Protein AF-M5G9S4-F1 (afdb_monomer_lite)

Radius of gyration: 22.57 Å; chains: 1; bounding box: 58×64×55 Å

Structure (mmCIF, N/CA/C/O backbone):
data_AF-M5G9S4-F1
#
_entry.id   AF-M5G9S4-F1
#
loop_
_atom_site.group_PDB
_atom_site.id
_atom_site.type_symbol
_atom_site.label_atom_id
_atom_site.label_alt_id
_atom_site.label_comp_id
_atom_site.label_asym_id
_atom_site.label_entity_id
_atom_site.label_seq_id
_atom_site.pdbx_PDB_ins_code
_atom_site.Cartn_x
_atom_site.Cartn_y
_atom_site.Cartn_z
_atom_site.occupancy
_a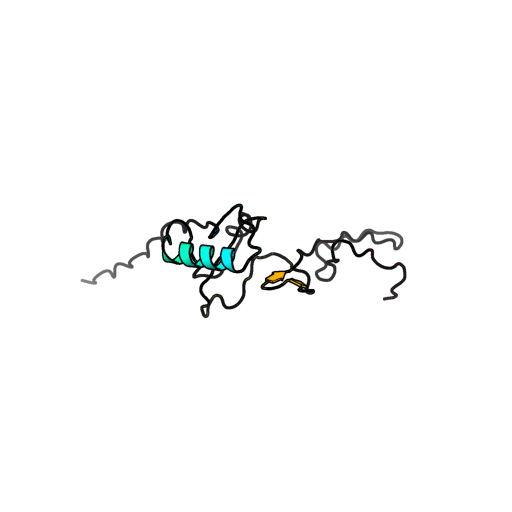tom_site.B_iso_or_equiv
_atom_site.auth_seq_id
_atom_site.auth_comp_id
_atom_site.auth_asym_id
_atom_site.auth_atom_id
_atom_site.pdbx_PDB_model_num
ATOM 1 N N . MET A 1 1 ? -33.019 45.942 -3.985 1.00 37.47 1 MET A N 1
ATOM 2 C CA . MET A 1 1 ? -32.085 45.220 -3.094 1.00 37.47 1 MET A CA 1
ATOM 3 C C . MET A 1 1 ? -31.821 43.832 -3.674 1.00 37.47 1 MET A C 1
ATOM 5 O O . MET A 1 1 ? -32.721 43.009 -3.581 1.00 37.47 1 MET A O 1
ATOM 9 N N . PRO A 1 2 ? -30.675 43.543 -4.316 1.00 45.03 2 PRO A N 1
ATOM 10 C CA . PRO A 1 2 ? -30.322 42.169 -4.659 1.00 45.03 2 PRO A CA 1
ATOM 11 C C . PRO A 1 2 ? -29.402 41.576 -3.582 1.00 45.03 2 PRO A C 1
ATOM 13 O O . PRO A 1 2 ? -28.363 42.144 -3.243 1.00 45.03 2 PRO A O 1
ATOM 16 N N . VAL A 1 3 ? -29.802 40.433 -3.028 1.00 50.88 3 VAL A N 1
ATOM 17 C CA . VAL A 1 3 ? -29.024 39.676 -2.042 1.00 50.88 3 VAL A CA 1
ATOM 18 C C . VAL A 1 3 ? -27.856 39.009 -2.772 1.00 50.88 3 VAL A C 1
ATOM 20 O O . VAL A 1 3 ? -28.061 38.141 -3.620 1.00 50.88 3 VAL A O 1
ATOM 23 N N . LYS A 1 4 ? -26.622 39.436 -2.476 1.00 43.22 4 LYS A N 1
ATOM 24 C CA . LYS A 1 4 ? -25.407 38.808 -3.010 1.00 43.22 4 LYS A CA 1
ATOM 25 C C . LYS A 1 4 ? -25.313 37.382 -2.466 1.00 43.22 4 LYS A C 1
ATOM 27 O O . LYS A 1 4 ? -25.136 37.177 -1.268 1.00 43.22 4 LYS A O 1
ATOM 32 N N . ARG A 1 5 ? -25.436 36.400 -3.361 1.00 47.75 5 ARG A N 1
ATOM 33 C CA . ARG A 1 5 ? -25.159 34.988 -3.091 1.00 47.75 5 ARG A CA 1
ATOM 34 C C . ARG A 1 5 ? -23.682 34.876 -2.722 1.00 47.75 5 ARG A C 1
ATOM 36 O O . ARG A 1 5 ? -22.818 35.008 -3.580 1.00 47.75 5 ARG A O 1
ATOM 43 N N . VAL A 1 6 ? -23.400 34.701 -1.435 1.00 50.78 6 VAL A N 1
ATOM 44 C CA . VAL A 1 6 ? -22.054 34.389 -0.954 1.00 50.78 6 VAL A CA 1
ATOM 45 C C . VAL A 1 6 ? -21.722 32.994 -1.469 1.00 50.78 6 VAL A C 1
ATOM 47 O O . VAL A 1 6 ? -22.224 31.994 -0.955 1.00 50.78 6 VAL A O 1
ATOM 50 N N . GLU A 1 7 ? -20.922 32.929 -2.530 1.00 47.16 7 GLU A N 1
ATOM 51 C CA . GLU A 1 7 ? -20.240 31.705 -2.925 1.00 47.16 7 GLU A CA 1
ATOM 52 C C . GLU A 1 7 ? -19.359 31.287 -1.748 1.00 47.16 7 GLU A C 1
ATOM 54 O O . GLU A 1 7 ? -18.349 31.921 -1.435 1.00 47.16 7 GLU A O 1
ATOM 59 N N . ARG A 1 8 ? -19.785 30.239 -1.037 1.00 46.72 8 ARG A N 1
ATOM 60 C CA . ARG A 1 8 ? -18.936 29.570 -0.057 1.00 46.72 8 ARG A CA 1
ATOM 61 C C . ARG A 1 8 ? -17.799 28.939 -0.846 1.00 46.72 8 ARG A C 1
ATOM 63 O O . ARG A 1 8 ? -17.942 27.844 -1.382 1.00 46.72 8 ARG A O 1
ATOM 70 N N . ARG A 1 9 ? -16.694 29.671 -0.956 1.00 43.41 9 ARG A N 1
ATOM 71 C CA . ARG A 1 9 ? -15.408 29.157 -1.414 1.00 43.41 9 ARG A CA 1
ATOM 72 C C . ARG A 1 9 ? -15.112 27.937 -0.543 1.00 43.41 9 ARG A C 1
ATOM 74 O O . ARG A 1 9 ? -14.907 28.091 0.661 1.00 43.41 9 ARG A O 1
ATOM 81 N N . ALA A 1 10 ? -15.210 26.741 -1.122 1.00 49.12 10 ALA A N 1
ATOM 82 C CA . ALA A 1 10 ? -14.828 25.512 -0.446 1.00 49.12 10 ALA A CA 1
ATOM 83 C C . ALA A 1 10 ? -13.407 25.722 0.081 1.00 49.12 10 ALA A C 1
ATOM 85 O O . ALA A 1 10 ? -12.507 26.082 -0.683 1.00 49.12 10 ALA A O 1
ATOM 86 N N . GLN A 1 11 ? -13.235 25.618 1.398 1.00 44.56 11 GLN A N 1
ATOM 87 C CA . GLN A 1 11 ? -11.907 25.658 1.988 1.00 44.56 11 GLN A CA 1
ATOM 88 C C . GLN A 1 11 ? -11.082 24.534 1.349 1.00 44.56 11 GLN A C 1
ATOM 90 O O . GLN A 1 11 ? -11.628 23.444 1.153 1.00 44.56 11 GLN A O 1
ATOM 95 N N . PRO A 1 12 ? -9.802 24.759 1.005 1.00 42.28 12 PRO A N 1
ATOM 96 C CA . PRO A 1 12 ? -8.929 23.645 0.686 1.00 42.28 12 PRO A CA 1
ATOM 97 C C . PRO A 1 12 ? -8.901 22.755 1.930 1.00 42.28 12 PRO A C 1
ATOM 99 O O . PRO A 1 12 ? -8.482 23.196 3.001 1.00 42.28 12 PRO A O 1
ATOM 102 N N . SER A 1 13 ? -9.437 21.540 1.801 1.00 46.12 13 SER A N 1
ATOM 103 C CA . SER A 1 13 ? -9.292 20.489 2.801 1.00 46.12 13 SER A CA 1
ATOM 104 C C . SER A 1 13 ? -7.825 20.432 3.211 1.00 46.12 13 SER A C 1
ATOM 106 O O . SER A 1 13 ? -6.956 20.509 2.338 1.00 46.12 13 SER A O 1
ATOM 108 N N . SER A 1 14 ? -7.568 20.344 4.516 1.00 45.66 14 SER A N 1
ATOM 109 C CA . SER A 1 14 ? -6.243 20.178 5.117 1.00 45.66 14 SER A CA 1
ATOM 110 C C . SER A 1 14 ? -5.338 19.308 4.237 1.00 45.66 14 SER A C 1
ATOM 112 O O . SER A 1 14 ? -5.848 18.342 3.660 1.00 45.66 14 SER A O 1
ATOM 114 N N . PRO A 1 15 ? -4.029 19.610 4.113 1.00 50.16 15 PRO A N 1
ATOM 115 C CA . PRO A 1 15 ? -3.134 18.768 3.332 1.00 50.16 15 PRO A CA 1
ATOM 116 C C . PRO A 1 15 ? -3.293 17.334 3.828 1.00 50.16 15 PRO A C 1
ATOM 118 O O . PRO A 1 15 ? -3.079 17.054 5.008 1.00 50.16 15 PRO A O 1
ATOM 121 N N . VAL A 1 16 ? -3.765 16.456 2.944 1.00 58.97 16 VAL A N 1
ATOM 122 C CA . VAL A 1 16 ? -3.931 15.040 3.251 1.00 58.97 16 VAL A CA 1
ATOM 123 C C . VAL A 1 16 ? -2.520 14.544 3.529 1.00 58.97 16 VAL A C 1
ATOM 125 O O . VAL A 1 16 ? -1.709 14.461 2.610 1.00 58.97 16 VAL A O 1
ATOM 128 N N . PHE A 1 17 ? -2.176 14.330 4.799 1.00 59.84 17 PHE A N 1
ATOM 129 C CA . PHE A 1 17 ? -0.886 13.761 5.158 1.00 59.84 17 PHE A CA 1
ATOM 130 C C . PHE A 1 17 ? -0.862 12.341 4.619 1.00 59.84 17 PHE A C 1
ATOM 132 O O . PHE A 1 17 ? -1.470 11.425 5.170 1.00 59.84 17 PHE A O 1
ATOM 139 N N . VAL A 1 18 ? -0.196 12.185 3.485 1.00 79.56 18 VAL A N 1
ATOM 140 C CA . VAL A 1 18 ? -0.073 10.901 2.835 1.00 79.56 18 VAL A CA 1
ATOM 141 C C . VAL A 1 18 ? 1.082 10.153 3.486 1.00 79.56 18 VAL A C 1
ATOM 143 O O . VAL A 1 18 ? 2.245 10.500 3.289 1.00 79.56 18 VAL A O 1
ATOM 146 N N . LYS A 1 19 ? 0.762 9.117 4.258 1.00 89.81 19 LYS A N 1
ATOM 147 C CA . LYS A 1 19 ? 1.737 8.166 4.799 1.00 89.81 19 LYS A CA 1
ATOM 148 C C . LYS A 1 19 ? 1.326 6.737 4.437 1.00 89.81 19 LYS A C 1
ATOM 150 O O . LYS A 1 19 ? 0.138 6.498 4.200 1.00 89.81 19 LYS A O 1
ATOM 155 N N . PRO A 1 20 ? 2.276 5.792 4.358 1.00 93.50 20 PRO A N 1
ATOM 156 C CA . PRO A 1 20 ? 1.925 4.383 4.259 1.00 93.50 20 PRO A CA 1
ATOM 157 C C . PRO A 1 20 ? 1.131 3.939 5.492 1.00 93.50 20 PRO A C 1
ATOM 159 O O . PRO A 1 20 ? 1.242 4.543 6.561 1.00 93.50 20 PRO A O 1
ATOM 162 N N . THR A 1 21 ? 0.348 2.871 5.344 1.00 94.19 21 THR A N 1
ATOM 163 C CA . THR A 1 21 ? -0.356 2.240 6.468 1.00 94.19 21 THR A CA 1
ATOM 164 C C . THR A 1 21 ? 0.645 1.739 7.505 1.00 94.19 21 THR A C 1
ATOM 166 O O . THR A 1 21 ? 0.405 1.842 8.699 1.00 94.19 21 THR A O 1
ATOM 169 N N . SER A 1 22 ? 1.789 1.231 7.046 1.00 94.94 22 SER A N 1
ATOM 170 C CA . SER A 1 22 ? 2.919 0.862 7.895 1.00 94.94 22 SER A CA 1
ATOM 171 C C . SER A 1 22 ? 4.233 0.978 7.116 1.00 94.94 22 SER A C 1
ATOM 173 O O . SER A 1 22 ? 4.236 0.826 5.893 1.00 94.94 22 SER A O 1
ATOM 175 N N . SER A 1 23 ? 5.347 1.259 7.795 1.00 94.62 23 SER A N 1
ATOM 176 C CA . SER A 1 23 ? 6.680 1.392 7.193 1.00 94.62 23 SER A CA 1
ATOM 177 C C . SER A 1 23 ? 7.726 0.562 7.937 1.00 94.62 23 SER A C 1
ATOM 179 O O . SER A 1 23 ? 7.708 0.463 9.160 1.00 94.62 23 SER A O 1
ATOM 181 N N . GLY A 1 24 ? 8.655 -0.041 7.192 1.00 93.12 24 GLY A N 1
ATOM 182 C CA . GLY A 1 24 ? 9.696 -0.915 7.746 1.00 93.12 24 GLY A CA 1
ATOM 183 C C . GLY A 1 24 ? 9.230 -2.341 8.060 1.00 93.12 24 GLY A C 1
ATOM 184 O O . GLY A 1 24 ? 9.932 -3.060 8.765 1.00 93.12 24 GLY A O 1
ATOM 185 N N . PHE A 1 25 ? 8.078 -2.763 7.531 1.00 90.25 25 PHE A N 1
ATOM 186 C CA . PHE A 1 25 ? 7.513 -4.092 7.774 1.00 90.25 25 PHE A CA 1
ATOM 187 C C . PHE A 1 25 ? 7.617 -4.988 6.540 1.00 90.25 25 PHE A C 1
ATOM 189 O O . PHE A 1 25 ? 7.462 -4.544 5.402 1.00 90.25 25 PHE A O 1
ATOM 196 N N . TYR A 1 26 ? 7.838 -6.278 6.783 1.00 91.44 26 TYR A N 1
ATOM 197 C CA . TYR A 1 26 ? 7.757 -7.333 5.782 1.00 91.44 26 TYR A CA 1
ATOM 198 C C . TYR A 1 26 ? 6.675 -8.320 6.213 1.00 91.44 26 TYR A C 1
ATOM 200 O O . TYR A 1 26 ? 6.775 -8.914 7.283 1.00 91.44 26 TYR A O 1
ATOM 208 N N . LEU A 1 27 ? 5.628 -8.453 5.399 1.00 92.69 27 LEU A N 1
ATOM 209 C CA . LEU A 1 27 ? 4.520 -9.364 5.666 1.00 92.69 27 LEU A CA 1
ATOM 210 C C . LEU A 1 27 ? 4.815 -10.708 5.007 1.00 92.69 27 LEU A C 1
ATOM 212 O O . LEU A 1 27 ? 4.934 -10.786 3.783 1.00 92.69 27 LEU A O 1
ATOM 216 N N . GLU A 1 28 ? 4.916 -11.770 5.800 1.00 90.88 28 GLU A N 1
ATOM 217 C CA . GLU A 1 28 ? 5.193 -13.109 5.275 1.00 90.88 28 GLU A CA 1
ATOM 218 C C . GLU A 1 28 ? 4.071 -14.085 5.601 1.00 90.88 28 GLU A C 1
ATOM 220 O O . GLU A 1 28 ? 3.659 -14.876 4.744 1.00 90.88 28 GLU A O 1
ATOM 225 N N . THR A 1 29 ? 3.558 -14.010 6.823 1.00 93.62 29 THR A N 1
ATOM 226 C CA . THR A 1 29 ? 2.607 -14.971 7.365 1.00 93.62 29 THR A CA 1
ATOM 227 C C . THR A 1 29 ? 1.181 -14.416 7.363 1.00 93.62 29 THR A C 1
ATOM 229 O O . THR A 1 29 ? 0.980 -13.202 7.427 1.00 93.62 29 THR A O 1
ATOM 232 N N . PRO A 1 30 ? 0.152 -15.285 7.347 1.00 94.81 30 PRO A N 1
ATOM 233 C CA . PRO A 1 30 ? -1.222 -14.837 7.561 1.00 94.81 30 PRO A CA 1
ATOM 234 C C . PRO A 1 30 ? -1.418 -14.108 8.896 1.00 94.81 30 PRO A C 1
ATOM 236 O O . PRO A 1 30 ? -2.273 -13.235 8.985 1.00 94.81 30 PRO A O 1
ATOM 239 N N . HIS A 1 31 ? -0.629 -14.434 9.925 1.00 95.75 31 HIS A N 1
ATOM 240 C CA . HIS A 1 31 ? -0.712 -13.757 11.216 1.00 95.75 31 HIS A CA 1
ATOM 241 C C . HIS A 1 31 ? -0.306 -12.279 11.115 1.00 95.75 31 HIS A C 1
ATOM 243 O O . HIS A 1 31 ? -1.012 -11.430 11.650 1.00 95.75 31 HIS A O 1
ATOM 249 N N . ASP A 1 32 ? 0.746 -11.962 10.349 1.00 94.94 32 ASP A N 1
ATOM 250 C CA . ASP A 1 32 ? 1.179 -10.576 10.109 1.00 94.94 32 ASP A CA 1
ATOM 251 C C . ASP A 1 32 ? 0.072 -9.755 9.436 1.00 94.94 32 ASP A C 1
ATOM 253 O O . ASP A 1 32 ? -0.157 -8.595 9.776 1.00 94.94 32 ASP A O 1
ATOM 257 N N . ILE A 1 33 ? -0.649 -10.380 8.497 1.00 94.75 33 ILE A N 1
ATOM 258 C CA . ILE A 1 33 ? -1.783 -9.759 7.805 1.00 94.75 33 ILE A CA 1
ATOM 259 C C . ILE A 1 33 ? -2.907 -9.468 8.803 1.00 94.75 33 ILE A C 1
ATOM 261 O O . ILE A 1 33 ? -3.427 -8.356 8.820 1.00 94.75 33 ILE A O 1
ATOM 265 N N . LEU A 1 34 ? -3.271 -10.441 9.643 1.00 96.19 34 LEU A N 1
ATOM 266 C CA . LEU A 1 34 ? -4.333 -10.267 10.638 1.00 96.19 34 LEU A CA 1
ATOM 267 C C . LEU A 1 34 ? -4.000 -9.154 11.636 1.00 96.19 34 LEU A C 1
ATOM 269 O O . LEU A 1 34 ? -4.854 -8.310 11.894 1.00 96.19 34 LEU A O 1
ATOM 273 N N . LEU A 1 35 ? -2.760 -9.104 12.131 1.00 96.56 35 LEU A N 1
ATOM 274 C CA . LEU A 1 35 ? -2.304 -8.041 13.028 1.00 96.56 35 LEU A CA 1
ATOM 275 C C . LEU A 1 35 ? -2.355 -6.667 12.358 1.00 96.56 35 LEU A C 1
ATOM 277 O O . LEU A 1 35 ? -2.801 -5.703 12.974 1.00 96.56 35 LEU A O 1
ATOM 281 N N . LEU A 1 36 ? -1.928 -6.570 11.096 1.00 96.50 36 LEU A N 1
ATOM 282 C CA . LEU A 1 36 ? -1.997 -5.315 10.353 1.00 96.50 36 LEU A CA 1
ATOM 283 C C . LEU A 1 36 ? -3.446 -4.848 10.172 1.00 96.50 36 LEU A C 1
ATOM 285 O O . LEU A 1 36 ? -3.729 -3.665 10.355 1.00 96.50 36 LEU A O 1
ATOM 289 N N . LEU A 1 37 ? -4.360 -5.757 9.825 1.00 96.00 37 LEU A N 1
ATOM 290 C CA . LEU A 1 37 ? -5.777 -5.430 9.651 1.00 96.00 37 LEU A CA 1
ATOM 291 C C . LEU A 1 37 ? -6.428 -5.011 10.977 1.00 96.00 37 LEU A C 1
ATOM 293 O O . LEU A 1 37 ? -7.135 -4.006 11.015 1.00 96.00 37 LEU A O 1
ATOM 297 N N . GLU A 1 38 ? -6.135 -5.713 12.072 1.00 97.56 38 GLU A N 1
ATOM 298 C CA . GLU A 1 38 ? -6.604 -5.345 13.413 1.00 97.56 38 GLU A CA 1
ATOM 299 C C . GLU A 1 38 ? -6.039 -3.987 13.860 1.00 97.56 38 GLU A C 1
ATOM 301 O O . GLU A 1 38 ? -6.756 -3.175 14.451 1.00 97.56 38 GLU A O 1
ATOM 306 N N . ALA A 1 39 ? -4.776 -3.694 13.536 1.00 97.00 39 ALA A N 1
ATOM 307 C CA . ALA A 1 39 ? -4.163 -2.399 13.813 1.00 97.00 39 ALA A CA 1
ATOM 308 C C . ALA A 1 39 ? -4.826 -1.261 13.020 1.00 97.00 39 ALA A C 1
ATOM 310 O O . ALA A 1 39 ? -5.062 -0.193 13.584 1.00 97.00 39 ALA A O 1
ATOM 311 N N . CYS A 1 40 ? -5.190 -1.498 11.755 1.00 96.25 40 CYS A N 1
ATOM 312 C CA . CYS A 1 40 ? -5.955 -0.542 10.946 1.00 96.25 40 CYS A CA 1
ATOM 313 C C . CYS A 1 40 ? -7.317 -0.210 11.572 1.00 96.25 40 CYS A C 1
ATOM 315 O O . CYS A 1 40 ? -7.761 0.934 11.510 1.00 96.25 40 CYS A O 1
ATOM 317 N N . GLU A 1 41 ? -7.981 -1.201 12.173 1.00 95.56 41 GLU A N 1
ATOM 318 C CA . GLU A 1 41 ? -9.289 -1.020 12.810 1.00 95.56 41 GLU A CA 1
ATOM 319 C C . GLU A 1 41 ? -9.183 -0.302 14.164 1.00 95.56 41 GLU A C 1
ATOM 321 O O . GLU A 1 41 ? -9.958 0.612 14.448 1.00 95.56 41 GLU A O 1
ATOM 326 N N . ARG A 1 42 ? -8.211 -0.687 15.001 1.00 97.38 42 ARG A N 1
ATOM 327 C CA . ARG A 1 42 ? -8.052 -0.137 16.359 1.00 97.38 42 ARG A CA 1
ATOM 328 C C . ARG A 1 42 ? -7.358 1.217 16.402 1.00 97.38 42 ARG A C 1
ATOM 330 O O . ARG A 1 42 ? -7.657 2.020 17.285 1.00 97.38 42 ARG A O 1
ATOM 337 N N . TYR A 1 43 ? -6.430 1.460 15.481 1.00 96.00 43 TYR A N 1
ATOM 338 C CA . TYR A 1 43 ? -5.547 2.625 15.493 1.00 96.00 43 TYR A CA 1
ATOM 339 C C . TYR A 1 43 ? -5.531 3.329 14.123 1.00 96.00 43 TYR A C 1
ATOM 341 O O . TYR A 1 43 ? -4.470 3.453 13.508 1.00 96.00 43 TYR A O 1
ATOM 349 N N . PRO A 1 44 ? -6.679 3.833 13.629 1.00 91.75 44 PRO A N 1
ATOM 350 C CA . PRO A 1 44 ? -6.794 4.398 12.279 1.00 91.75 44 PRO A CA 1
ATOM 351 C C . PRO A 1 44 ? -5.903 5.629 12.039 1.00 91.75 44 PRO A C 1
ATOM 353 O O . PRO A 1 44 ? -5.484 5.883 10.911 1.00 91.75 44 PRO A O 1
ATOM 356 N N . GLU A 1 45 ? -5.571 6.379 13.095 1.00 90.88 45 GLU A N 1
ATOM 357 C CA . GLU A 1 45 ? -4.654 7.525 13.021 1.00 90.88 45 GLU A CA 1
ATOM 358 C C . GLU A 1 45 ? -3.195 7.092 12.815 1.00 90.88 45 GLU A C 1
ATOM 360 O O . GLU A 1 45 ? -2.404 7.790 12.174 1.00 90.88 45 GLU A O 1
ATOM 365 N N . GLU A 1 46 ? -2.815 5.924 13.335 1.00 92.88 46 GLU A N 1
ATOM 366 C CA . GLU A 1 46 ? -1.466 5.368 13.210 1.00 92.88 46 GLU A CA 1
ATOM 367 C C . GLU A 1 46 ? -1.332 4.537 11.931 1.00 92.88 46 GLU A C 1
ATOM 369 O O . GLU A 1 46 ? -0.365 4.742 11.190 1.00 92.88 46 GLU A O 1
ATOM 374 N N . PHE A 1 47 ? -2.351 3.728 11.626 1.00 94.56 47 PHE A N 1
ATOM 375 C CA . PHE A 1 47 ? -2.440 2.804 10.495 1.00 94.56 47 PHE A CA 1
ATOM 376 C C . PHE A 1 47 ? -3.565 3.222 9.534 1.00 94.56 47 PHE A C 1
ATOM 378 O O . PHE A 1 47 ? -4.641 2.619 9.521 1.00 94.56 47 PHE A O 1
ATOM 385 N N . PRO A 1 48 ? -3.353 4.263 8.710 1.00 92.88 48 PRO A N 1
ATOM 386 C CA . PRO A 1 48 ? -4.399 4.769 7.834 1.00 92.88 48 PRO A CA 1
ATOM 387 C C . PRO A 1 48 ? -4.738 3.771 6.725 1.00 92.88 48 PRO A C 1
ATOM 389 O O . PRO A 1 48 ? -3.857 3.266 6.021 1.00 92.88 48 PRO A O 1
ATOM 392 N N . VAL A 1 49 ? -6.039 3.559 6.518 1.00 92.00 49 VAL A N 1
ATOM 393 C CA . VAL A 1 49 ? -6.580 2.820 5.371 1.00 92.00 49 VAL A CA 1
ATOM 394 C C . VAL A 1 49 ? -6.880 3.798 4.240 1.00 92.00 49 VAL A C 1
ATOM 396 O O . VAL A 1 49 ? -7.616 4.773 4.405 1.00 92.00 49 VAL A O 1
ATOM 399 N N . LEU A 1 50 ? -6.323 3.534 3.063 1.00 88.44 50 LEU A N 1
ATOM 400 C CA . LEU A 1 50 ? -6.551 4.344 1.875 1.00 88.44 50 LEU A CA 1
ATOM 401 C C . LEU A 1 50 ? -7.992 4.181 1.375 1.00 88.44 50 LEU A C 1
ATOM 403 O O . LEU A 1 50 ? -8.457 3.076 1.099 1.00 88.44 50 LEU A O 1
ATOM 407 N N . GLN A 1 51 ? -8.681 5.308 1.203 1.00 84.44 51 GLN A N 1
ATOM 408 C CA . GLN A 1 51 ? -10.053 5.357 0.676 1.00 84.44 51 GLN A CA 1
ATOM 409 C C . GLN A 1 51 ? -10.137 5.885 -0.760 1.00 84.44 51 GLN A C 1
ATOM 411 O O . GLN A 1 51 ? -11.197 5.840 -1.389 1.00 84.44 51 GLN A O 1
ATOM 416 N N . HIS A 1 52 ? -9.031 6.421 -1.272 1.00 79.00 52 HIS A N 1
ATOM 417 C CA . HIS A 1 52 ? -8.955 7.067 -2.573 1.00 79.00 52 HIS A CA 1
ATOM 418 C C . HIS A 1 52 ? -7.780 6.517 -3.362 1.00 79.00 52 HIS A C 1
ATOM 420 O O . HIS A 1 52 ? -6.789 6.050 -2.799 1.00 79.00 52 HIS A O 1
ATOM 426 N N . ARG A 1 53 ? -7.904 6.584 -4.686 1.00 77.44 53 ARG A N 1
ATOM 427 C CA . ARG A 1 53 ? -6.837 6.180 -5.587 1.00 77.44 53 ARG A CA 1
ATOM 428 C C . ARG A 1 53 ? -5.607 7.034 -5.333 1.00 77.44 53 ARG A C 1
ATOM 430 O O . ARG A 1 53 ? -5.691 8.256 -5.331 1.00 77.44 53 ARG A O 1
ATOM 437 N N . ILE A 1 54 ? -4.478 6.362 -5.172 1.00 76.00 54 ILE A N 1
ATOM 438 C CA . ILE A 1 54 ? -3.174 7.000 -5.141 1.00 76.00 54 ILE A CA 1
ATOM 439 C C . ILE A 1 54 ? -2.883 7.572 -6.535 1.00 76.00 54 ILE A C 1
ATOM 441 O O . ILE A 1 54 ? -2.626 6.842 -7.493 1.00 76.00 54 ILE A O 1
ATOM 445 N N . ASN A 1 55 ? -3.057 8.882 -6.684 1.00 67.00 55 ASN A N 1
ATOM 446 C CA . ASN A 1 55 ? -2.719 9.620 -7.891 1.00 67.00 55 ASN A CA 1
ATOM 447 C C . ASN A 1 55 ? -1.464 10.461 -7.639 1.00 67.00 55 ASN A C 1
ATOM 449 O O . ASN A 1 55 ? -1.292 11.058 -6.582 1.00 67.00 55 ASN A O 1
ATOM 453 N N . ASP A 1 56 ? -0.607 10.521 -8.651 1.00 66.50 56 ASP A N 1
ATOM 454 C CA . ASP A 1 56 ? 0.460 11.510 -8.784 1.00 66.50 56 ASP A CA 1
ATOM 455 C C . ASP A 1 56 ? 1.665 11.439 -7.824 1.00 66.50 56 ASP A C 1
ATOM 457 O O . ASP A 1 56 ? 1.737 10.687 -6.847 1.00 66.50 56 ASP A O 1
ATOM 461 N N . GLU A 1 57 ? 2.658 12.253 -8.204 1.00 68.06 57 GLU A N 1
ATOM 462 C CA . GLU A 1 57 ? 4.012 12.462 -7.667 1.00 68.06 57 GLU A CA 1
ATOM 463 C C . GLU A 1 57 ? 4.136 12.444 -6.138 1.00 68.06 57 GLU A C 1
ATOM 465 O O . GLU A 1 57 ? 5.212 12.163 -5.629 1.00 68.06 57 GLU A O 1
ATOM 470 N N . VAL A 1 58 ? 3.065 12.711 -5.389 1.00 78.12 58 VAL A N 1
ATOM 471 C CA . VAL A 1 58 ? 3.084 12.724 -3.918 1.00 78.12 58 VAL A CA 1
ATOM 472 C C . VAL A 1 58 ? 3.213 11.314 -3.337 1.00 78.12 58 VAL A C 1
ATOM 474 O O . VAL A 1 58 ? 3.939 11.114 -2.364 1.00 78.12 58 VAL A O 1
ATOM 477 N N . TYR A 1 59 ? 2.549 10.322 -3.938 1.00 82.00 59 TYR A N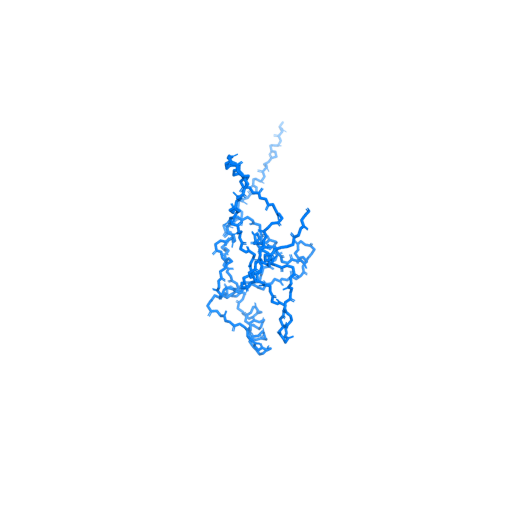 1
ATOM 478 C CA . TYR A 1 59 ? 2.604 8.933 -3.466 1.00 82.00 59 TYR A CA 1
ATOM 479 C C . TYR A 1 59 ? 3.836 8.197 -3.979 1.00 82.00 59 TYR A C 1
ATOM 481 O O . TYR A 1 59 ? 4.288 7.244 -3.350 1.00 82.00 59 TYR A O 1
ATOM 489 N N . ARG A 1 60 ? 4.407 8.639 -5.105 1.00 83.00 60 ARG A N 1
ATOM 490 C CA . ARG A 1 60 ? 5.548 7.983 -5.755 1.00 83.00 60 ARG A CA 1
ATOM 491 C C . ARG A 1 60 ? 6.764 7.823 -4.821 1.00 83.00 60 ARG A C 1
ATOM 493 O O . ARG A 1 60 ? 7.308 6.718 -4.785 1.00 83.00 60 ARG A O 1
ATOM 500 N N . PRO A 1 61 ? 7.159 8.831 -4.016 1.00 87.31 61 PRO A N 1
ATOM 501 C CA . PRO A 1 61 ? 8.175 8.681 -2.981 1.00 87.31 61 PRO A CA 1
ATOM 502 C C . PRO A 1 61 ? 7.815 7.677 -1.890 1.00 87.31 61 PRO A C 1
ATOM 504 O O . PRO A 1 61 ? 8.714 7.221 -1.204 1.00 87.31 61 PRO A O 1
ATOM 507 N N . LEU A 1 62 ? 6.546 7.321 -1.692 1.00 89.25 62 LEU A N 1
ATOM 508 C CA . LEU A 1 62 ? 6.130 6.366 -0.662 1.00 89.25 62 LEU A CA 1
ATOM 509 C C . LEU A 1 62 ? 6.133 4.919 -1.166 1.00 89.25 62 LEU A C 1
ATOM 511 O O . LEU A 1 62 ? 6.102 3.995 -0.357 1.00 89.25 62 LEU A O 1
ATOM 515 N N . ILE A 1 63 ? 6.206 4.694 -2.480 1.00 89.69 63 ILE A N 1
ATOM 516 C CA . ILE A 1 63 ? 6.327 3.356 -3.070 1.00 89.69 63 ILE A CA 1
ATOM 517 C C . ILE A 1 63 ? 7.785 2.905 -2.956 1.00 89.69 63 ILE A C 1
ATOM 519 O O . ILE A 1 63 ? 8.581 3.043 -3.893 1.00 89.69 63 ILE A O 1
ATOM 523 N N . GLN A 1 64 ? 8.135 2.433 -1.761 1.00 90.75 64 GLN A N 1
ATOM 524 C CA . GLN A 1 64 ? 9.468 1.982 -1.371 1.00 90.75 64 GLN A CA 1
ATOM 525 C C . GLN A 1 64 ? 9.400 0.651 -0.622 1.00 90.75 64 GLN A C 1
ATOM 527 O O . GLN A 1 64 ? 8.354 0.250 -0.111 1.00 90.75 64 GLN A O 1
ATOM 532 N N . HIS A 1 65 ? 10.545 -0.023 -0.542 1.00 91.81 65 HIS A N 1
ATOM 533 C CA . HIS A 1 65 ? 10.677 -1.270 0.198 1.00 91.81 65 HIS A CA 1
ATOM 534 C C . HIS A 1 65 ? 10.263 -1.098 1.667 1.00 91.81 65 HIS A C 1
ATOM 536 O O . HIS A 1 65 ? 10.689 -0.159 2.335 1.00 91.81 65 HIS A O 1
ATOM 542 N N . GLY A 1 66 ? 9.458 -2.034 2.172 1.00 93.25 66 GLY A N 1
ATOM 543 C CA . GLY A 1 66 ? 8.985 -2.045 3.557 1.00 93.25 66 GLY A CA 1
ATOM 544 C C . GLY A 1 66 ? 7.782 -1.142 3.837 1.00 93.25 66 GLY A C 1
ATOM 545 O O . GLY A 1 66 ? 7.273 -1.168 4.955 1.00 93.25 66 GLY A O 1
ATOM 546 N N . ASN A 1 67 ? 7.315 -0.361 2.858 1.00 95.00 67 ASN A N 1
ATOM 547 C CA . ASN A 1 67 ? 6.058 0.366 2.984 1.00 95.00 67 ASN A CA 1
ATOM 548 C C . ASN A 1 67 ? 4.890 -0.528 2.580 1.00 95.00 67 ASN A C 1
ATOM 550 O O . ASN A 1 67 ? 4.903 -1.163 1.524 1.00 95.00 67 ASN A O 1
ATOM 554 N N . VAL A 1 68 ? 3.867 -0.537 3.424 1.00 94.75 68 VAL A N 1
ATOM 555 C CA . VAL A 1 68 ? 2.648 -1.314 3.240 1.00 94.75 68 VAL A CA 1
ATOM 556 C C . VAL A 1 68 ? 1.466 -0.365 3.151 1.00 94.75 68 VAL A C 1
ATOM 558 O O . VAL A 1 68 ? 1.363 0.599 3.912 1.00 94.75 68 VAL A O 1
ATOM 561 N N . PHE A 1 69 ? 0.561 -0.660 2.224 1.00 93.56 69 PHE A N 1
ATOM 562 C CA . PHE A 1 69 ? -0.664 0.093 2.013 1.00 93.56 69 PHE A CA 1
ATOM 563 C C . PHE A 1 69 ? -1.858 -0.848 2.099 1.00 93.56 69 PHE A C 1
ATOM 565 O O . PHE A 1 69 ? -1.907 -1.863 1.404 1.00 93.56 69 PHE A O 1
ATOM 572 N N . VAL A 1 70 ? -2.826 -0.487 2.932 1.00 93.38 70 VAL A N 1
ATOM 573 C CA . VAL A 1 70 ? -4.132 -1.139 3.014 1.00 93.38 70 VAL A CA 1
ATOM 574 C C . VAL A 1 70 ? -5.152 -0.179 2.431 1.00 93.38 70 VAL A C 1
ATOM 576 O O . VAL A 1 70 ? -5.125 1.016 2.726 1.00 93.38 70 VAL A O 1
ATOM 579 N N . PHE A 1 71 ? -6.039 -0.684 1.582 1.00 90.44 71 PHE A N 1
ATOM 580 C CA . PHE A 1 71 ? -7.118 0.110 1.016 1.00 90.44 71 PHE A CA 1
ATOM 581 C C . PHE A 1 71 ? -8.443 -0.624 1.144 1.00 90.44 71 PHE A C 1
ATOM 583 O O . PHE A 1 71 ? -8.503 -1.852 1.068 1.00 90.44 71 PHE A O 1
ATOM 590 N N . GLU A 1 72 ? -9.510 0.146 1.311 1.00 88.31 72 GLU A N 1
ATOM 591 C CA . GLU A 1 72 ? -10.857 -0.393 1.226 1.00 88.31 72 GLU A CA 1
ATOM 592 C C . GLU A 1 72 ? -11.268 -0.473 -0.245 1.00 88.31 72 GLU A C 1
ATOM 594 O O . GLU A 1 72 ? -11.168 0.505 -0.994 1.00 88.31 72 GLU A O 1
ATOM 599 N N . GLN A 1 73 ? -11.741 -1.642 -0.673 1.00 89.12 73 GLN A N 1
ATOM 600 C CA . GLN A 1 73 ? -12.214 -1.822 -2.036 1.00 89.12 73 GLN A CA 1
ATOM 601 C C . GLN A 1 73 ? -13.482 -0.990 -2.265 1.00 89.12 73 GLN A C 1
ATOM 603 O O . GLN A 1 73 ? -14.566 -1.320 -1.790 1.00 89.12 73 GLN A O 1
ATOM 608 N N . ARG A 1 74 ? -13.344 0.081 -3.045 1.00 86.19 74 ARG A N 1
ATOM 609 C CA . ARG A 1 74 ? -14.433 0.982 -3.450 1.00 86.19 74 ARG A CA 1
ATOM 610 C C . ARG A 1 74 ? -14.458 1.129 -4.967 1.00 86.19 74 ARG A C 1
ATOM 612 O O . ARG A 1 74 ? -13.521 0.731 -5.659 1.00 86.19 74 ARG A O 1
ATOM 619 N N . ASP A 1 75 ? -15.503 1.750 -5.508 1.00 83.56 75 ASP A N 1
ATOM 620 C CA . ASP A 1 75 ? -15.628 1.957 -6.959 1.00 83.56 75 ASP A CA 1
ATOM 621 C C . ASP A 1 75 ? -14.457 2.742 -7.565 1.00 83.56 75 ASP A C 1
ATOM 623 O O . ASP A 1 75 ? -14.027 2.454 -8.681 1.00 83.56 75 ASP A O 1
ATOM 627 N N . CYS A 1 76 ? -13.886 3.679 -6.806 1.00 78.75 76 CYS A N 1
ATOM 628 C CA . CYS A 1 76 ? -12.740 4.484 -7.222 1.00 78.75 76 CYS A CA 1
ATOM 629 C C . CYS A 1 76 ? -11.386 3.752 -7.144 1.00 78.75 76 CYS A C 1
ATOM 631 O O . CYS A 1 76 ? -10.418 4.217 -7.751 1.00 78.75 76 CYS A O 1
ATOM 633 N N . LEU A 1 77 ? -11.299 2.627 -6.422 1.00 80.06 77 LEU A N 1
ATOM 634 C CA . LEU A 1 77 ? -10.054 1.896 -6.175 1.00 80.06 77 LEU A CA 1
ATOM 635 C C . LEU A 1 77 ? -10.313 0.383 -6.097 1.00 80.06 77 LEU A C 1
ATOM 637 O O . LEU A 1 77 ? -10.225 -0.243 -5.046 1.00 80.06 77 LEU A O 1
ATOM 641 N N . ARG A 1 78 ? -10.643 -0.215 -7.247 1.00 84.75 78 ARG A N 1
ATOM 642 C CA . ARG A 1 78 ? -10.793 -1.678 -7.389 1.00 84.75 78 ARG A CA 1
ATOM 643 C C . ARG A 1 78 ? -9.475 -2.401 -7.665 1.00 84.75 78 ARG A C 1
ATOM 645 O O . ARG A 1 78 ? -9.392 -3.613 -7.506 1.00 84.75 78 ARG A O 1
ATOM 652 N N . ARG A 1 79 ? -8.474 -1.671 -8.161 1.00 84.12 79 ARG A N 1
ATOM 653 C CA . ARG A 1 79 ? -7.145 -2.177 -8.515 1.00 84.12 79 ARG A CA 1
ATOM 654 C C . ARG A 1 79 ? -6.096 -1.180 -8.059 1.00 84.12 79 ARG A C 1
ATOM 656 O O . ARG A 1 79 ? -6.260 0.017 -8.285 1.00 84.12 79 ARG A O 1
ATOM 663 N N . TRP A 1 80 ? -5.023 -1.687 -7.470 1.00 87.31 80 TRP A N 1
ATOM 664 C CA . TRP A 1 80 ? -3.867 -0.886 -7.094 1.00 87.31 80 TRP A CA 1
ATOM 665 C C . TRP A 1 80 ? -3.162 -0.324 -8.336 1.00 87.31 80 TRP A C 1
ATOM 667 O O . TRP A 1 80 ? -2.956 -1.045 -9.312 1.00 87.31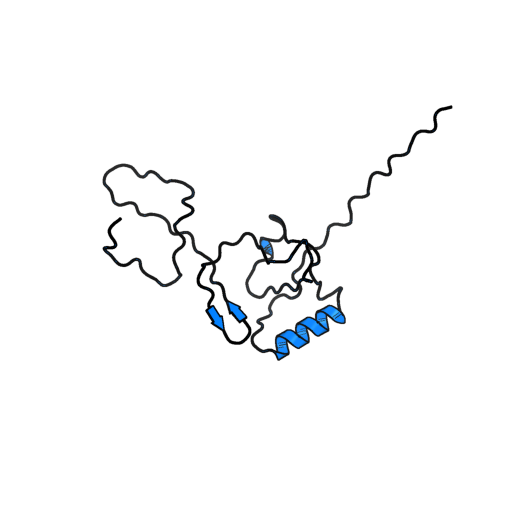 80 TRP A O 1
ATOM 677 N N . THR A 1 81 ? -2.802 0.962 -8.309 1.00 85.12 81 THR A N 1
ATOM 678 C CA . THR A 1 81 ? -2.011 1.607 -9.369 1.00 85.12 81 THR A CA 1
ATOM 679 C C . THR A 1 81 ? -1.022 2.581 -8.753 1.00 85.12 81 THR A C 1
ATOM 681 O O . THR A 1 81 ? -1.450 3.596 -8.227 1.00 85.12 81 THR A O 1
ATOM 684 N N . ASP A 1 82 ? 0.275 2.316 -8.858 1.00 85.56 82 ASP A N 1
ATOM 685 C CA . ASP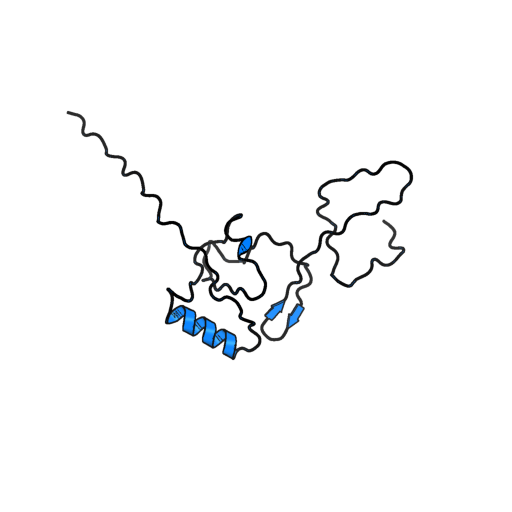 A 1 82 ? 1.337 3.027 -8.126 1.00 85.56 82 ASP A CA 1
ATOM 686 C C . ASP A 1 82 ? 2.364 3.727 -9.023 1.00 85.56 82 ASP A C 1
ATOM 688 O O . ASP A 1 82 ? 3.479 4.035 -8.600 1.00 85.56 82 ASP A O 1
ATOM 692 N N . CYS A 1 83 ? 1.993 3.979 -10.281 1.00 78.56 83 CYS A N 1
ATOM 693 C CA . CYS A 1 83 ? 2.845 4.608 -11.294 1.00 78.56 83 CYS A CA 1
ATOM 694 C C . CYS A 1 83 ? 4.173 3.864 -11.554 1.00 78.56 83 CYS A C 1
ATOM 696 O O . CYS A 1 83 ? 5.055 4.405 -12.231 1.00 78.56 83 CYS A O 1
ATOM 698 N N . ARG A 1 84 ? 4.322 2.631 -11.054 1.00 83.12 84 ARG A N 1
ATOM 699 C CA . ARG A 1 84 ? 5.435 1.733 -11.359 1.00 83.12 84 ARG A CA 1
ATOM 700 C C . ARG A 1 84 ? 5.066 0.840 -12.534 1.00 83.12 84 ARG A C 1
ATOM 702 O O . ARG A 1 84 ? 3.895 0.603 -12.829 1.00 83.12 84 ARG A O 1
ATOM 709 N N . LYS A 1 85 ? 6.093 0.354 -13.226 1.00 84.50 85 LYS A N 1
ATOM 710 C CA . LYS A 1 85 ? 5.926 -0.685 -14.237 1.00 84.50 85 LYS A CA 1
ATOM 711 C C . LYS A 1 85 ? 6.292 -2.013 -13.608 1.00 84.50 85 LYS A C 1
ATOM 713 O O . LYS A 1 85 ? 7.389 -2.171 -13.079 1.00 84.50 85 LYS A O 1
ATOM 718 N N . TRP A 1 86 ? 5.354 -2.940 -13.666 1.00 87.06 86 TRP A N 1
ATOM 719 C CA . TRP A 1 86 ? 5.478 -4.275 -13.110 1.00 87.06 86 TRP A CA 1
ATOM 720 C C . TRP A 1 86 ? 5.611 -5.272 -14.252 1.00 87.06 86 TRP A C 1
ATOM 722 O O . TRP A 1 86 ? 5.025 -5.083 -15.315 1.00 87.06 86 TRP A O 1
ATOM 732 N N . MET A 1 87 ? 6.413 -6.311 -14.051 1.00 82.62 87 MET A N 1
ATOM 733 C CA . MET A 1 87 ? 6.491 -7.410 -15.003 1.00 82.62 87 MET A CA 1
ATOM 734 C C . MET A 1 87 ? 5.176 -8.203 -14.985 1.00 82.62 87 MET A C 1
ATOM 736 O O . MET A 1 87 ? 4.666 -8.510 -13.909 1.00 82.62 87 MET A O 1
ATOM 740 N N . ASP A 1 88 ? 4.680 -8.610 -16.157 1.00 77.31 88 ASP A N 1
ATOM 741 C CA . ASP A 1 88 ? 3.412 -9.353 -16.292 1.00 77.31 88 ASP A CA 1
ATOM 742 C C . ASP A 1 88 ? 3.431 -10.727 -15.601 1.00 77.31 88 ASP A C 1
ATOM 744 O O . ASP A 1 88 ? 2.391 -11.325 -15.330 1.00 77.31 88 ASP A O 1
ATOM 748 N N . ASN A 1 89 ? 4.622 -11.258 -15.308 1.00 74.56 89 ASN A N 1
ATOM 749 C CA . ASN A 1 89 ? 4.766 -12.541 -14.639 1.00 74.56 89 ASN A CA 1
ATOM 750 C C . ASN A 1 89 ? 4.598 -12.417 -13.125 1.00 74.56 89 ASN A C 1
ATOM 752 O O . ASN A 1 89 ? 5.567 -12.340 -12.366 1.00 74.56 89 ASN A O 1
ATOM 756 N N . GLN A 1 90 ? 3.349 -12.471 -12.697 1.00 82.50 90 GLN A N 1
ATOM 757 C CA . GLN A 1 90 ? 2.999 -12.673 -11.304 1.00 82.50 90 GLN A CA 1
ATOM 758 C C . GLN A 1 90 ? 3.567 -14.008 -10.802 1.00 82.50 90 GLN A C 1
ATOM 760 O O . GLN A 1 90 ? 3.374 -15.057 -11.419 1.00 82.50 90 GLN A O 1
ATOM 765 N N . GLN A 1 91 ? 4.273 -13.968 -9.675 1.00 84.44 91 GLN A N 1
ATOM 766 C CA . GLN A 1 91 ? 4.660 -15.161 -8.936 1.00 84.44 91 GLN A CA 1
ATOM 767 C C . GLN A 1 91 ? 3.689 -15.351 -7.773 1.00 84.44 91 GLN A C 1
ATOM 769 O O . GLN A 1 91 ? 3.575 -14.488 -6.906 1.00 84.44 91 GLN A O 1
ATOM 774 N N . GLU A 1 92 ? 3.008 -16.491 -7.742 1.00 85.00 92 GLU A N 1
ATOM 775 C CA . GLU A 1 92 ? 2.219 -16.897 -6.582 1.00 85.00 92 GLU A CA 1
ATOM 776 C C . GLU A 1 92 ? 3.168 -17.419 -5.496 1.00 85.00 92 GLU A C 1
ATOM 778 O O . GLU A 1 92 ? 3.966 -18.332 -5.730 1.00 85.00 92 GLU A O 1
ATOM 783 N N . ARG A 1 93 ? 3.130 -16.801 -4.311 1.00 84.38 93 ARG A N 1
ATOM 784 C CA . ARG A 1 93 ? 3.909 -17.218 -3.136 1.00 84.38 93 ARG A CA 1
ATOM 785 C C . ARG A 1 93 ? 2.981 -17.295 -1.931 1.00 84.38 93 ARG A C 1
ATOM 787 O O . ARG A 1 93 ? 2.767 -16.299 -1.244 1.00 84.38 93 ARG A O 1
ATOM 794 N N . ASN A 1 94 ? 2.461 -18.488 -1.656 1.00 86.56 94 ASN A N 1
ATOM 795 C CA . ASN A 1 94 ? 1.483 -18.748 -0.595 1.00 86.56 94 ASN A CA 1
ATOM 796 C C . ASN A 1 94 ? 0.243 -17.845 -0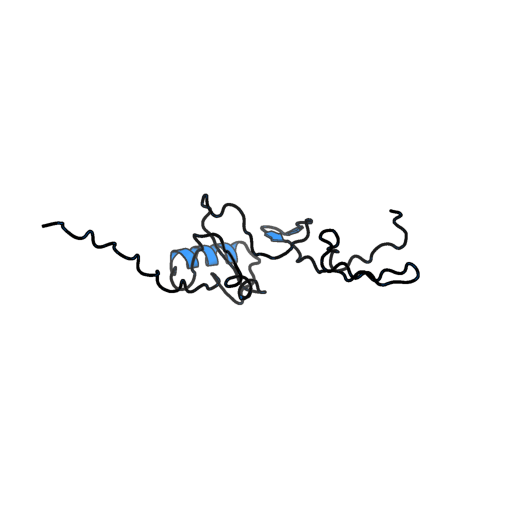.726 1.00 86.56 94 ASN A C 1
ATOM 798 O O . ASN A 1 94 ? -0.594 -18.079 -1.588 1.00 86.56 94 ASN A O 1
ATOM 802 N N . LEU A 1 95 ? 0.138 -16.816 0.119 1.00 88.19 95 LEU A N 1
ATOM 803 C CA . LEU A 1 95 ? -0.977 -15.864 0.156 1.00 88.19 95 LEU A CA 1
ATOM 804 C C . LEU A 1 95 ? -0.758 -14.643 -0.749 1.00 88.19 95 LEU A C 1
ATOM 806 O O . LEU A 1 95 ? -1.626 -13.778 -0.833 1.00 88.19 95 LEU A O 1
ATOM 810 N N . TRP A 1 96 ? 0.404 -14.546 -1.397 1.00 90.31 96 TRP A N 1
ATOM 811 C CA . TRP A 1 96 ? 0.851 -13.337 -2.075 1.00 90.31 96 TRP A CA 1
ATOM 812 C C . TRP A 1 96 ? 0.885 -13.489 -3.586 1.00 90.31 96 TRP A C 1
ATOM 814 O O . TRP A 1 96 ? 1.369 -14.487 -4.126 1.00 90.31 96 TRP A O 1
ATOM 824 N N . LEU A 1 97 ? 0.467 -12.417 -4.256 1.00 91.50 97 LEU A N 1
ATOM 825 C CA . LEU A 1 97 ? 0.764 -12.172 -5.658 1.00 91.50 97 LEU A CA 1
ATOM 826 C C . LEU A 1 97 ? 1.962 -11.232 -5.723 1.00 91.50 97 LEU A C 1
ATOM 828 O O . LEU A 1 97 ? 1.861 -10.055 -5.377 1.00 91.50 97 LEU A O 1
ATOM 832 N N . VAL A 1 98 ? 3.112 -11.769 -6.121 1.00 91.06 98 VAL A N 1
ATOM 833 C CA . VAL A 1 98 ? 4.374 -11.030 -6.137 1.00 91.06 98 VAL A CA 1
ATOM 834 C C . VAL A 1 98 ? 4.686 -10.593 -7.558 1.00 91.06 98 VAL A C 1
ATOM 836 O O . VAL A 1 98 ? 4.821 -11.416 -8.465 1.00 91.06 98 VAL A O 1
ATOM 839 N N . TYR A 1 99 ? 4.854 -9.287 -7.733 1.00 90.88 99 TYR A N 1
ATOM 840 C CA . TYR A 1 99 ? 5.253 -8.673 -8.992 1.00 90.88 99 TYR A CA 1
ATOM 841 C C . TYR A 1 99 ? 6.676 -8.137 -8.860 1.00 90.88 99 TYR A C 1
ATOM 843 O O . TYR A 1 99 ? 7.036 -7.534 -7.850 1.00 90.88 99 TYR A O 1
ATOM 851 N N . ARG A 1 100 ? 7.507 -8.358 -9.882 1.00 88.56 100 ARG A N 1
ATOM 852 C CA . ARG A 1 100 ? 8.847 -7.755 -9.947 1.00 88.56 100 ARG A CA 1
ATOM 853 C C . ARG A 1 100 ? 8.770 -6.431 -10.690 1.00 88.56 100 ARG A C 1
ATOM 855 O O . ARG A 1 100 ? 8.099 -6.356 -11.719 1.00 88.56 100 ARG A O 1
ATOM 862 N N . GLU A 1 101 ? 9.463 -5.411 -10.190 1.00 88.12 101 GLU A N 1
ATOM 863 C CA . GLU A 1 101 ? 9.558 -4.132 -10.894 1.00 88.12 101 GLU A CA 1
ATOM 864 C C . GLU A 1 101 ? 10.306 -4.321 -12.219 1.00 88.12 101 GLU A C 1
ATOM 866 O O . GLU A 1 101 ? 11.300 -5.049 -12.322 1.00 88.12 101 GLU A O 1
ATOM 871 N N . ALA A 1 102 ? 9.776 -3.681 -13.250 1.00 84.19 102 ALA A N 1
ATOM 872 C CA . ALA A 1 102 ? 10.249 -3.755 -14.611 1.00 84.19 102 ALA A CA 1
ATOM 873 C C . ALA A 1 102 ? 11.384 -2.732 -14.800 1.00 84.19 102 ALA A C 1
ATOM 875 O O . ALA A 1 102 ? 11.158 -1.522 -14.736 1.00 84.19 102 ALA A O 1
ATOM 876 N N . VAL A 1 103 ? 12.614 -3.197 -15.037 1.00 78.88 103 VAL A N 1
ATOM 877 C CA . VAL A 1 103 ? 13.780 -2.309 -15.203 1.00 78.88 103 VAL A CA 1
ATOM 878 C C . VAL A 1 103 ? 13.889 -1.864 -16.668 1.00 78.88 103 VAL A C 1
ATOM 880 O O . VAL A 1 103 ? 13.805 -2.714 -17.562 1.00 78.88 103 VAL A O 1
ATOM 883 N N . PRO A 1 104 ? 14.071 -0.559 -16.953 1.00 68.88 104 PRO A N 1
ATOM 884 C CA . PRO A 1 104 ? 14.335 -0.099 -18.310 1.00 68.88 104 PRO A CA 1
ATOM 885 C C . PRO A 1 104 ? 15.686 -0.639 -18.785 1.00 68.88 104 PRO A C 1
ATOM 887 O O . PRO A 1 104 ? 16.698 -0.495 -18.104 1.00 68.88 104 PRO A O 1
ATOM 890 N N . VAL A 1 105 ? 15.709 -1.252 -19.966 1.00 64.38 105 VAL A N 1
ATOM 891 C CA . VAL A 1 105 ? 16.952 -1.738 -20.574 1.00 64.38 105 VAL A CA 1
ATOM 892 C C . VAL A 1 105 ? 17.375 -0.772 -21.667 1.00 64.38 105 VAL A C 1
ATOM 894 O O . VAL A 1 105 ? 16.642 -0.564 -22.638 1.00 64.38 105 VAL A O 1
ATOM 897 N N . GLU A 1 106 ? 18.562 -0.182 -21.516 1.00 57.97 106 GLU A N 1
ATOM 898 C CA . GLU A 1 106 ? 19.157 0.629 -22.574 1.00 57.97 106 GLU A CA 1
ATOM 899 C C . GLU A 1 106 ? 19.382 -0.237 -23.816 1.00 57.97 106 GLU A C 1
ATOM 901 O O . GLU A 1 106 ? 19.977 -1.316 -23.759 1.00 57.97 106 GLU A O 1
ATOM 906 N N . LYS A 1 107 ? 18.906 0.224 -24.975 1.00 55.66 107 LYS A N 1
ATOM 907 C CA . LYS A 1 107 ? 19.274 -0.428 -26.229 1.00 55.66 107 LYS A CA 1
ATOM 908 C C . LYS A 1 107 ? 20.727 -0.087 -26.566 1.00 55.66 107 LYS A C 1
ATOM 910 O O . LYS A 1 107 ? 21.017 1.053 -26.918 1.00 55.66 107 LYS A O 1
ATOM 915 N N . ILE A 1 108 ? 21.600 -1.090 -26.606 1.00 51.97 108 ILE A N 1
ATOM 916 C CA . ILE A 1 108 ? 22.831 -1.021 -27.401 1.00 51.97 108 ILE A CA 1
ATOM 917 C C . ILE A 1 108 ? 22.448 -1.464 -28.815 1.00 51.97 108 ILE A C 1
ATOM 919 O O . ILE A 1 108 ? 22.408 -2.652 -29.123 1.00 51.97 108 ILE A O 1
ATOM 923 N N . ASN A 1 109 ? 22.069 -0.518 -29.673 1.00 50.25 109 ASN A N 1
ATOM 924 C CA . ASN A 1 109 ? 21.857 -0.825 -31.085 1.00 50.25 109 ASN A CA 1
ATOM 925 C C . ASN A 1 109 ? 23.233 -0.964 -31.756 1.00 50.25 109 ASN A C 1
ATOM 927 O O . ASN A 1 109 ? 23.921 0.036 -31.948 1.00 50.25 109 ASN A O 1
ATOM 931 N N . SER A 1 110 ? 23.627 -2.175 -32.142 1.00 54.97 110 SER A N 1
ATOM 932 C CA . SER A 1 110 ? 24.775 -2.436 -33.018 1.00 54.97 110 SER A CA 1
ATOM 933 C C . SER A 1 110 ? 24.298 -2.719 -34.443 1.00 54.97 110 SER A C 1
ATOM 935 O O . SER A 1 110 ? 24.437 -3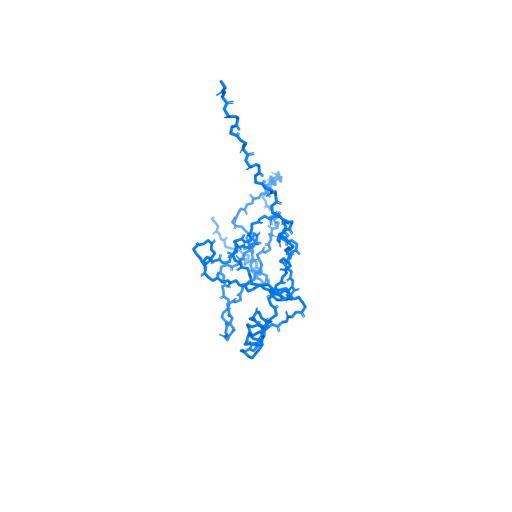.820 -34.959 1.00 54.97 110 SER A O 1
ATOM 937 N N . TYR A 1 111 ? 23.724 -1.711 -35.099 1.00 40.25 111 TYR A N 1
ATOM 938 C CA . TYR A 1 111 ? 23.648 -1.690 -36.560 1.00 40.25 111 TYR A CA 1
ATOM 939 C C . TYR A 1 111 ? 24.336 -0.420 -37.042 1.00 40.25 111 TYR A C 1
ATOM 941 O O . TYR A 1 111 ? 24.128 0.656 -36.484 1.00 40.25 111 TYR A O 1
ATOM 949 N N . GLY A 1 112 ? 25.257 -0.597 -37.989 1.00 48.41 112 GLY A N 1
ATOM 950 C CA . GLY A 1 112 ? 26.260 0.389 -38.369 1.00 48.41 112 GLY A CA 1
ATOM 951 C C . GLY A 1 112 ? 25.704 1.799 -38.572 1.00 48.41 112 GLY A C 1
ATOM 952 O O . GLY A 1 112 ? 24.726 1.992 -39.279 1.00 48.41 112 GLY A O 1
ATOM 953 N N . LYS A 1 113 ? 26.421 2.768 -37.991 1.00 50.19 113 LYS A N 1
ATOM 954 C CA . LYS A 1 113 ? 26.294 4.222 -38.181 1.00 50.19 113 LYS A CA 1
ATOM 955 C C . LYS A 1 113 ? 24.941 4.834 -37.774 1.00 50.19 113 LYS A C 1
ATOM 957 O O . LYS A 1 113 ? 23.973 4.818 -38.518 1.00 50.19 113 LYS A O 1
ATOM 962 N N . GLY A 1 114 ? 24.954 5.521 -36.628 1.00 47.12 114 GLY A N 1
ATOM 963 C CA . GLY A 1 114 ? 23.918 6.475 -36.217 1.00 47.12 114 GLY A CA 1
ATOM 964 C C . GLY A 1 114 ? 23.103 5.994 -35.020 1.00 47.12 114 GLY A C 1
ATOM 965 O O . GLY A 1 114 ? 22.158 5.223 -35.154 1.00 47.12 114 GLY A O 1
ATOM 966 N N . VAL A 1 115 ? 23.461 6.465 -33.824 1.00 48.09 115 VAL A N 1
ATOM 967 C CA . VAL A 1 115 ? 22.730 6.151 -32.590 1.00 48.09 115 VAL A CA 1
ATOM 968 C C . VAL A 1 115 ? 21.449 6.988 -32.540 1.00 48.09 115 VAL A C 1
ATOM 970 O O . VAL A 1 115 ? 21.437 8.080 -31.979 1.00 48.09 115 VAL A O 1
ATOM 973 N N . ASN A 1 116 ? 20.349 6.479 -33.095 1.00 43.16 116 ASN A N 1
ATOM 974 C CA . ASN A 1 116 ? 19.025 7.040 -32.825 1.00 43.16 116 ASN A CA 1
ATOM 975 C C . ASN A 1 116 ? 18.564 6.572 -31.437 1.00 43.16 116 ASN A C 1
ATOM 977 O O . ASN A 1 116 ? 18.018 5.477 -31.272 1.00 43.16 116 ASN A O 1
ATOM 981 N N . LYS A 1 117 ? 18.825 7.403 -30.421 1.00 47.25 117 LYS A N 1
ATOM 982 C CA . LYS A 1 117 ? 18.282 7.238 -29.068 1.00 47.25 117 LYS A CA 1
ATOM 983 C C . LYS A 1 117 ? 16.789 7.585 -29.106 1.00 47.25 117 LYS A C 1
ATOM 985 O O . LYS A 1 117 ? 16.430 8.747 -28.963 1.00 47.25 117 LYS A O 1
ATOM 990 N N . HIS A 1 118 ? 15.912 6.608 -29.336 1.00 42.72 118 HIS A N 1
ATOM 991 C CA . HIS A 1 118 ? 14.479 6.826 -29.108 1.00 42.72 118 HIS A CA 1
ATOM 992 C C . HIS A 1 118 ? 14.256 6.889 -27.587 1.00 42.72 118 HIS A C 1
ATOM 994 O O . HIS A 1 118 ? 14.583 5.909 -26.913 1.00 42.72 118 HIS A O 1
ATOM 1000 N N . PRO A 1 119 ? 13.763 8.007 -27.027 1.00 46.31 119 PRO A N 1
ATOM 1001 C CA . PRO A 1 119 ? 13.879 8.283 -25.593 1.00 46.31 119 PRO A CA 1
ATOM 1002 C C . PRO A 1 119 ? 13.051 7.342 -24.716 1.00 46.31 119 PRO A C 1
ATOM 1004 O O . PRO A 1 119 ? 13.401 7.112 -23.565 1.00 46.31 119 PRO A O 1
ATOM 1007 N N . ILE A 1 120 ? 11.971 6.765 -25.239 1.00 46.00 120 ILE A N 1
ATOM 1008 C CA . ILE A 1 120 ? 11.104 5.844 -24.505 1.00 46.00 120 ILE A CA 1
ATOM 1009 C C . ILE A 1 120 ? 10.590 4.839 -25.532 1.00 46.00 120 ILE A C 1
ATOM 1011 O O . ILE A 1 120 ? 9.990 5.225 -26.533 1.00 46.00 120 ILE A O 1
ATOM 1015 N N . ASN A 1 121 ? 10.906 3.559 -25.359 1.00 45.97 121 ASN A N 1
ATOM 1016 C CA . ASN A 1 121 ? 10.355 2.492 -26.185 1.00 45.97 121 ASN A CA 1
ATOM 1017 C C . ASN A 1 121 ? 9.609 1.557 -25.238 1.00 45.97 121 ASN A C 1
ATOM 1019 O O . ASN A 1 121 ? 10.222 0.822 -24.466 1.00 45.97 121 ASN A O 1
ATOM 1023 N N . GLU A 1 122 ? 8.285 1.664 -25.248 1.00 45.38 122 GLU A N 1
ATOM 1024 C CA . GLU A 1 122 ? 7.367 1.072 -24.267 1.00 45.38 122 GLU A CA 1
ATOM 1025 C C . GLU A 1 122 ? 7.430 -0.469 -24.226 1.00 45.38 122 GLU A C 1
ATOM 1027 O O . GLU A 1 122 ? 7.006 -1.071 -23.245 1.00 45.38 122 GLU A O 1
ATOM 1032 N N . ASN A 1 123 ? 8.070 -1.090 -25.226 1.00 46.09 123 ASN A N 1
ATOM 1033 C CA . ASN A 1 123 ? 8.148 -2.536 -25.445 1.00 46.09 123 ASN A CA 1
ATOM 1034 C C . ASN A 1 123 ? 9.412 -3.244 -24.910 1.00 46.09 123 ASN A C 1
ATOM 1036 O O . ASN A 1 123 ? 9.690 -4.365 -25.335 1.00 46.09 123 ASN A O 1
ATOM 1040 N N . ARG A 1 124 ? 10.236 -2.646 -24.034 1.00 52.41 124 ARG A N 1
ATOM 1041 C CA . ARG A 1 124 ? 11.443 -3.339 -23.516 1.00 52.41 124 ARG A CA 1
ATOM 1042 C C . ARG A 1 124 ? 11.659 -3.171 -22.019 1.00 52.41 124 ARG A C 1
ATOM 1044 O O . ARG A 1 124 ? 12.566 -2.466 -21.582 1.00 52.41 124 ARG A O 1
ATOM 1051 N N . TYR A 1 125 ? 10.868 -3.911 -21.256 1.00 54.59 125 TYR A N 1
ATOM 1052 C CA . TYR A 1 125 ? 11.191 -4.261 -19.881 1.00 54.59 125 TYR A CA 1
ATOM 1053 C C . TYR A 1 125 ? 11.633 -5.724 -19.842 1.00 54.59 125 TYR A C 1
ATOM 1055 O O . TYR A 1 125 ? 10.887 -6.605 -20.268 1.00 54.59 125 TYR A O 1
ATOM 1063 N N . LEU A 1 126 ? 12.863 -5.987 -19.398 1.00 54.44 126 LEU A N 1
ATOM 1064 C CA . LEU A 1 126 ? 13.365 -7.356 -19.251 1.00 54.44 126 LEU A CA 1
ATOM 1065 C C . LEU A 1 126 ? 13.189 -7.832 -17.809 1.00 54.44 126 LEU A C 1
ATOM 1067 O O . LEU A 1 126 ? 13.314 -7.054 -16.864 1.00 54.44 126 LEU A O 1
ATOM 1071 N N . ARG A 1 127 ? 12.957 -9.141 -17.640 1.00 49.97 127 ARG A N 1
ATOM 1072 C CA . ARG A 1 127 ? 13.019 -9.780 -16.320 1.00 49.97 127 ARG A CA 1
ATOM 1073 C C . ARG A 1 127 ? 14.424 -9.588 -15.735 1.00 49.97 127 ARG A C 1
ATOM 1075 O O . ARG A 1 127 ? 15.396 -9.948 -16.404 1.00 49.97 127 ARG A O 1
ATOM 1082 N N . PRO A 1 128 ? 14.555 -9.138 -14.477 1.00 46.44 128 PRO A N 1
ATOM 1083 C CA . PRO A 1 128 ? 15.833 -9.181 -13.778 1.00 46.44 128 PRO A CA 1
ATOM 1084 C C . PRO A 1 128 ? 16.368 -10.623 -13.748 1.00 46.44 128 PRO A C 1
ATOM 1086 O O . PRO A 1 128 ? 15.688 -11.524 -13.249 1.00 46.44 128 PRO A O 1
ATOM 1089 N N . GLY A 1 129 ? 17.560 -10.843 -14.310 1.00 49.47 129 GLY A N 1
ATOM 1090 C CA . GLY A 1 129 ? 18.243 -12.145 -14.335 1.00 49.47 129 GLY A CA 1
ATOM 1091 C C . GLY A 1 129 ? 18.034 -13.005 -15.589 1.00 49.47 129 GLY A C 1
ATOM 1092 O O . GLY A 1 129 ? 18.613 -14.084 -15.665 1.00 49.47 129 GLY A O 1
ATOM 1093 N N . VAL A 1 130 ? 17.262 -12.552 -16.584 1.00 47.97 130 VAL A N 1
ATOM 1094 C CA . VAL A 1 130 ? 17.155 -13.243 -17.881 1.00 47.97 130 VAL A CA 1
ATOM 1095 C C . VAL A 1 130 ? 18.032 -12.515 -18.894 1.00 47.97 130 VAL A C 1
ATOM 1097 O O . VAL A 1 130 ? 17.695 -11.419 -19.340 1.00 47.97 130 VAL A O 1
ATOM 1100 N N . GLN A 1 131 ? 19.177 -13.107 -19.245 1.00 48.38 131 GLN A N 1
ATOM 1101 C CA . GLN A 1 131 ? 19.975 -12.613 -20.367 1.00 48.38 131 GLN A CA 1
ATOM 1102 C C . GLN A 1 131 ? 19.183 -12.823 -21.668 1.00 48.38 131 GLN A C 1
ATOM 1104 O O . GLN A 1 131 ? 18.593 -13.894 -21.843 1.00 48.38 131 GLN A O 1
ATOM 1109 N N . PRO A 1 132 ? 19.142 -11.842 -22.586 1.00 46.25 132 PRO A N 1
ATOM 1110 C CA . PRO A 1 132 ? 18.576 -12.065 -23.908 1.00 46.25 132 PRO A CA 1
ATOM 1111 C C . PRO A 1 132 ? 19.343 -13.205 -24.584 1.00 46.25 132 PRO A C 1
ATOM 1113 O O . PRO A 1 132 ? 20.566 -13.138 -24.701 1.00 46.25 132 PRO A O 1
ATOM 1116 N N . LEU A 1 133 ? 18.637 -14.251 -25.018 1.00 45.75 133 LEU A N 1
ATOM 1117 C CA . LEU A 1 133 ? 19.247 -15.315 -25.810 1.00 45.75 133 LEU A CA 1
ATOM 1118 C C . LEU A 1 133 ? 19.807 -14.707 -27.110 1.00 45.75 133 LEU A C 1
ATOM 1120 O O . LEU A 1 133 ? 19.072 -14.006 -27.816 1.00 45.75 133 LEU A O 1
ATOM 1124 N N . PRO A 1 134 ? 21.083 -14.953 -27.448 1.00 37.53 134 PRO A N 1
ATOM 1125 C CA . PRO A 1 134 ? 21.650 -14.483 -28.700 1.00 37.53 134 PRO A CA 1
ATOM 1126 C C . PRO A 1 134 ? 21.009 -15.277 -29.845 1.00 37.53 134 PRO A C 1
ATOM 1128 O O . PRO A 1 134 ? 21.284 -16.462 -30.001 1.00 37.53 134 PRO A O 1
ATOM 1131 N N . GLY A 1 135 ? 20.137 -14.643 -30.635 1.00 48.25 135 GLY A N 1
ATOM 1132 C CA . GLY A 1 135 ? 19.675 -15.219 -31.908 1.00 48.25 135 GLY A CA 1
ATOM 1133 C C . GLY A 1 135 ? 18.167 -15.294 -32.156 1.00 48.25 135 GLY A C 1
ATOM 1134 O O . GLY A 1 135 ? 17.767 -15.913 -33.136 1.00 48.25 135 GLY A O 1
ATOM 1135 N N . GLY A 1 136 ? 17.317 -14.669 -31.337 1.00 33.50 136 GLY A N 1
ATOM 1136 C CA . GLY A 1 136 ? 15.897 -14.522 -31.678 1.00 33.50 136 GLY A CA 1
ATOM 1137 C C . GLY A 1 136 ? 15.703 -13.526 -32.826 1.00 33.50 136 GLY A C 1
ATOM 1138 O O . GLY A 1 136 ? 15.715 -12.319 -32.591 1.00 33.50 136 GLY A O 1
ATOM 1139 N N . LEU A 1 137 ? 15.581 -14.031 -34.056 1.00 39.88 137 LEU A N 1
ATOM 1140 C CA . LEU A 1 137 ? 15.283 -13.263 -35.269 1.00 39.88 137 LEU A CA 1
ATOM 1141 C C . LEU A 1 137 ? 13.944 -12.512 -35.128 1.00 39.88 137 LEU A C 1
ATOM 1143 O O . LEU A 1 137 ? 12.946 -13.099 -34.709 1.00 39.88 137 LEU A O 1
ATOM 1147 N N . HIS A 1 138 ? 13.962 -11.221 -35.476 1.00 43.28 138 HIS A N 1
ATOM 1148 C CA . HIS A 1 138 ? 12.794 -10.360 -35.690 1.00 43.28 138 HIS A CA 1
ATOM 1149 C C . HIS A 1 138 ? 12.471 -10.286 -37.179 1.00 43.28 138 HIS A C 1
ATOM 1151 O O . HIS A 1 138 ? 13.442 -10.221 -37.968 1.00 43.28 138 HIS A O 1
#

Secondary structure (DSSP, 8-state):
--------------------SBSS----SHHHHHHHHHHHHH-TTTSPEE-S---STTTGGG--TT-B-EE--BTTBSS---S--B-S-PEEETTEEE--B-EEPPP---SSS-----S--TT-EEPTT-PPPTT---

Sequence (138 aa):
MPVKRVERRAQPSSPVFVKPTSSGFYLETPHDILLLLEACERYPEEFPVLQHRINDEVYRPLIQHGNVFVFEQRDCLRRWTDCRKWMDNQQERNLWLVYREAVPVEKINSYGKGVNKHPINENRYLRPGVQPLPGGLH

Organism: Dacryopinax primogenitus (strain DJM 731) (NCBI:txid1858805)

InterPro domains:
  IPR018608 Global transcription regulator [PF09729] (26-110)
  IPR018608 Global transcription regulator [PTHR28027] (20-103)

pLDDT: mean 73.05, std 20.46, range [33.5, 97.56]

Foldseek 3Di:
DDDDDPPPPPDPDDPPPDAFLWAQDDDDDVVSVVVSVVCCVPPCVNRPADAAADDDDVCQVRPDPRGHHHYDCDPRPVDHDRPFAWDPDFDDDPVDGDTDTFDDDQDPDPDPDDDPCPPDDPPDGDDVPDDPDPDDDD